Protein AF-A0A955EUP1-F1 (afdb_monomer)

Sequence (143 aa):
MFTQADLVAGVRAGEGAGKGPRLSVWRYDQDDFTSRESEQAIRIYMARKPDCDGALQFWLAALRSEDWSPSGAEAGTCAPMSRSEFATLIRSHAEQLKRPVPSEILDPSRFVAGMAMYTDWDEIGLVADLGDSWLAYFWETTA

Radius of gyration: 14.44 Å; Cα contacts (8 Å, |Δi|>4): 254; chains: 1; bounding box: 36×25×40 Å

Foldseek 3Di:
DDALVVQLVCLVVVQLPPPAFDKDKDKDQCVQFQDNQFQKIKIKIKGFVVRDPDQSSRQVNVCVVVVHDSVLSSQFHFAWDDLVRLLVVQCVRQVRGPDGDPVLSNPSVQFDTKTWGDDDPFKTWIWTGRPRMIMIMIMGGPD

Nearest PDB structures (foldseek):
  8gnn-assembly1_B  TM=3.226E-01  e=6.434E-02  Homo sapiens
  6j8y-assembly1_B  TM=3.085E-01  e=1.509E-01  Homo sapiens
  8gjf-assembly1_B  TM=2.428E-01  e=1.087E-01  Aspergillus fumigatus
  6qh1-assembly1_B  TM=3.453E-01  e=8.308E-01  Schizosaccharomyces pombe
  8fs8-assembly1_G  TM=2.328E-01  e=1.949E+00  Saccharomyces cerevisiae

Solvent-accessible surface area (backbone atoms only — not comparable to full-atom values): 7947 Å² total; per-residue (Å²): 134,67,48,47,68,52,48,43,49,35,59,75,72,44,56,50,75,62,94,55,57,72,69,49,79,49,78,38,51,36,86,41,33,70,51,76,81,52,48,33,36,40,40,38,38,34,32,50,42,94,57,38,99,39,65,58,48,48,50,44,38,52,42,54,74,66,73,54,57,71,78,64,60,58,68,35,65,45,40,82,36,54,69,67,57,54,54,49,55,53,45,70,66,46,69,47,36,72,61,76,73,64,65,82,78,71,42,71,88,37,56,72,47,35,29,36,32,40,81,56,97,46,39,33,33,34,43,35,35,41,76,65,30,39,38,38,44,36,40,38,42,78,110

Structure (mmCIF, N/CA/C/O backbone):
data_AF-A0A955EUP1-F1
#
_entry.id   AF-A0A955EUP1-F1
#
loop_
_atom_site.group_PDB
_atom_site.id
_atom_site.type_symbol
_atom_site.label_atom_id
_atom_site.label_alt_id
_atom_site.label_comp_id
_atom_site.label_asym_id
_atom_site.label_entity_id
_atom_site.label_seq_id
_atom_site.pdbx_PDB_ins_code
_atom_site.Cartn_x
_atom_site.Cartn_y
_atom_site.Cartn_z
_atom_site.occupancy
_atom_site.B_iso_or_equiv
_atom_site.auth_seq_id
_atom_site.auth_comp_id
_atom_site.auth_asym_id
_atom_site.auth_atom_id
_atom_site.pdbx_PDB_model_num
ATOM 1 N N . MET A 1 1 ? -8.716 6.460 7.264 1.00 93.12 1 MET A N 1
ATOM 2 C CA . MET A 1 1 ? -7.252 6.311 7.410 1.00 93.12 1 MET A CA 1
ATOM 3 C C . MET A 1 1 ? -6.871 6.558 8.858 1.00 93.12 1 MET A C 1
ATOM 5 O O . MET A 1 1 ? -7.717 7.039 9.603 1.00 93.12 1 MET A O 1
ATOM 9 N N . PHE A 1 2 ? -5.658 6.176 9.246 1.00 93.38 2 PHE A N 1
ATOM 10 C CA . PHE A 1 2 ? -5.117 6.321 10.599 1.00 93.38 2 PHE A CA 1
ATOM 11 C C . PHE A 1 2 ? -3.937 7.301 10.591 1.00 93.38 2 PHE A C 1
ATOM 13 O O . PHE A 1 2 ? -3.443 7.660 9.525 1.00 93.38 2 PHE A O 1
ATOM 20 N N . THR A 1 3 ? -3.517 7.764 11.762 1.00 92.88 3 THR A N 1
ATOM 21 C CA . THR A 1 3 ? -2.377 8.671 11.942 1.00 92.88 3 THR A CA 1
ATOM 22 C C . THR A 1 3 ? -1.127 7.917 12.393 1.00 92.88 3 THR A C 1
ATOM 24 O O . THR A 1 3 ? -1.204 6.772 12.838 1.00 92.88 3 THR A O 1
ATOM 27 N N . GLN A 1 4 ? 0.033 8.579 12.367 1.00 91.12 4 GLN A N 1
ATOM 28 C CA . GLN A 1 4 ? 1.262 8.013 12.936 1.00 91.12 4 GLN A CA 1
ATOM 29 C C . GLN A 1 4 ? 1.116 7.697 14.434 1.00 91.12 4 GLN A C 1
ATOM 31 O O . GLN A 1 4 ? 1.640 6.693 14.908 1.00 91.12 4 GLN A O 1
ATOM 36 N N . ALA A 1 5 ? 0.367 8.513 15.183 1.00 91.12 5 ALA A N 1
ATOM 37 C CA . ALA A 1 5 ? 0.104 8.248 16.595 1.00 91.12 5 ALA A CA 1
ATOM 38 C C . ALA A 1 5 ? -0.716 6.962 16.786 1.00 91.12 5 ALA A C 1
ATOM 40 O O . ALA A 1 5 ? -0.383 6.158 17.656 1.00 91.12 5 ALA A O 1
ATOM 41 N N . ASP A 1 6 ? -1.731 6.743 15.943 1.00 92.56 6 ASP A N 1
ATOM 42 C CA . ASP A 1 6 ? -2.524 5.508 15.950 1.00 92.56 6 ASP A CA 1
AT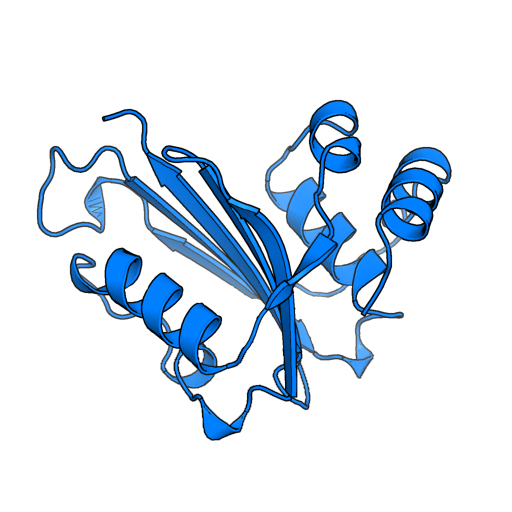OM 43 C C . ASP A 1 6 ? -1.652 4.296 15.598 1.00 92.56 6 ASP A C 1
ATOM 45 O O . ASP A 1 6 ? -1.748 3.263 16.252 1.00 92.56 6 ASP A O 1
ATOM 49 N N . LEU A 1 7 ? -0.756 4.434 14.612 1.00 90.56 7 LEU A N 1
ATOM 50 C CA . LEU A 1 7 ? 0.189 3.385 14.224 1.00 90.56 7 LEU A CA 1
ATOM 51 C C . LEU A 1 7 ? 1.094 2.976 15.389 1.00 90.56 7 LEU A C 1
ATOM 53 O O . LEU A 1 7 ? 1.154 1.800 15.740 1.00 90.56 7 LEU A O 1
ATOM 57 N N . VAL A 1 8 ? 1.758 3.947 16.018 1.00 89.06 8 VAL A N 1
ATOM 58 C CA . VAL A 1 8 ? 2.644 3.708 17.167 1.00 89.06 8 VAL A CA 1
ATOM 59 C C . VAL A 1 8 ? 1.869 3.087 18.332 1.00 89.06 8 VAL A C 1
ATOM 61 O O . VAL A 1 8 ? 2.344 2.144 18.967 1.00 89.06 8 VAL A O 1
ATOM 64 N N . ALA A 1 9 ? 0.657 3.575 18.609 1.00 90.19 9 ALA A N 1
ATOM 65 C CA . ALA A 1 9 ? -0.196 3.009 19.647 1.00 90.19 9 ALA A CA 1
ATOM 66 C C . ALA A 1 9 ? -0.594 1.556 19.335 1.00 90.19 9 ALA A C 1
ATOM 68 O O . ALA A 1 9 ? -0.457 0.695 20.204 1.00 90.19 9 ALA A O 1
ATOM 69 N N . GLY A 1 10 ? -1.018 1.269 18.101 1.00 89.06 10 GLY A N 1
ATOM 70 C CA . GLY A 1 10 ? -1.424 -0.064 17.655 1.00 89.06 10 GLY A CA 1
ATOM 71 C C . GLY A 1 10 ? -0.281 -1.076 17.711 1.00 89.06 10 GLY A C 1
ATOM 72 O O . GLY A 1 10 ? -0.453 -2.171 18.250 1.00 89.06 10 GLY A O 1
ATOM 73 N N . VAL A 1 11 ? 0.919 -0.694 17.256 1.00 86.12 11 VAL A N 1
ATOM 74 C CA . VAL A 1 11 ? 2.130 -1.529 17.361 1.00 86.12 11 VAL A CA 1
ATOM 75 C C . VAL A 1 11 ? 2.419 -1.885 18.823 1.00 86.12 11 VAL A C 1
ATOM 77 O O . VAL A 1 11 ? 2.593 -3.060 19.148 1.00 86.12 11 VAL A O 1
ATOM 80 N N . ARG A 1 12 ? 2.403 -0.897 19.728 1.00 86.06 12 ARG A N 1
ATOM 81 C CA . ARG A 1 12 ? 2.684 -1.098 21.164 1.00 86.06 12 ARG A CA 1
ATOM 82 C C . ARG A 1 12 ? 1.618 -1.905 21.888 1.00 86.06 12 ARG A C 1
ATOM 84 O O . ARG A 1 12 ? 1.943 -2.688 22.777 1.00 86.06 12 ARG A O 1
ATOM 91 N N . ALA A 1 13 ? 0.357 -1.722 21.514 1.00 85.44 13 ALA A N 1
ATOM 92 C CA . ALA A 1 13 ? -0.760 -2.498 22.038 1.00 85.44 13 ALA A CA 1
ATOM 93 C C . ALA A 1 13 ? -0.774 -3.943 21.507 1.00 85.44 13 ALA A C 1
ATOM 95 O O . ALA A 1 13 ? -1.537 -4.774 21.998 1.00 85.44 13 ALA A O 1
ATOM 96 N N . GLY A 1 14 ? 0.061 -4.257 20.510 1.00 7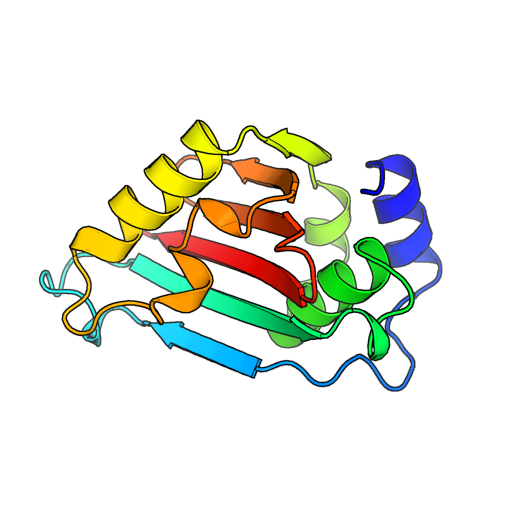7.88 14 GLY A N 1
ATOM 97 C CA . GLY A 1 14 ? 0.059 -5.551 19.845 1.00 77.88 14 GLY A CA 1
ATOM 98 C C . GLY A 1 14 ? -1.169 -5.759 18.957 1.00 77.88 14 GLY A C 1
ATOM 99 O O . GLY A 1 14 ? -1.535 -6.910 18.702 1.00 77.88 14 GLY A O 1
ATOM 100 N N . GLU A 1 15 ? -1.802 -4.688 18.464 1.00 72.06 15 GLU A N 1
ATOM 101 C CA . GLU A 1 15 ? -2.919 -4.782 17.521 1.00 72.06 15 GLU A CA 1
ATOM 102 C C . GLU A 1 15 ? -2.538 -5.641 16.309 1.00 72.06 15 GLU A C 1
ATOM 104 O O . GLU A 1 15 ? -1.431 -5.563 15.771 1.00 72.06 15 GLU A O 1
ATOM 109 N N . GLY A 1 16 ? -3.447 -6.537 15.922 1.00 60.50 16 GLY A N 1
ATOM 110 C CA . GLY A 1 16 ? -3.177 -7.575 14.924 1.00 60.50 16 GLY A CA 1
ATOM 111 C C . GLY A 1 16 ? -2.601 -8.884 15.485 1.00 60.50 16 GLY A C 1
ATOM 112 O O . GLY A 1 16 ? -2.311 -9.783 14.705 1.00 60.50 16 GLY A O 1
ATOM 113 N N . ALA A 1 17 ? -2.455 -9.039 16.811 1.00 59.91 17 ALA A N 1
ATOM 114 C CA . ALA A 1 17 ? -2.086 -10.316 17.452 1.00 59.91 17 ALA A CA 1
ATOM 115 C C . ALA A 1 17 ? -3.251 -11.322 17.571 1.00 59.91 17 ALA A C 1
ATOM 117 O O . ALA A 1 17 ? -3.052 -12.460 17.996 1.00 59.91 17 ALA A O 1
ATOM 118 N N . GLY A 1 18 ? -4.468 -10.906 17.209 1.00 64.19 18 GLY A N 1
ATOM 119 C CA . GLY A 1 18 ? -5.630 -11.784 17.079 1.00 64.19 18 GLY A CA 1
ATOM 120 C C . GLY A 1 18 ? -5.663 -12.531 15.742 1.00 64.19 18 GLY A C 1
ATOM 121 O O . GLY A 1 18 ? -4.718 -12.504 14.957 1.00 64.19 18 GLY A O 1
ATOM 122 N N . LYS A 1 19 ? -6.791 -13.187 15.451 1.00 66.31 19 LYS A N 1
ATOM 123 C CA . LYS A 1 19 ? -7.052 -13.783 14.135 1.00 66.31 19 LYS A CA 1
ATOM 124 C C . LYS A 1 19 ? -7.210 -12.650 13.111 1.00 66.31 19 LYS A C 1
ATOM 126 O O . LYS A 1 19 ? -8.291 -12.086 13.002 1.00 66.31 19 LYS A O 1
ATOM 131 N N . GLY A 1 20 ? -6.116 -12.283 12.441 1.00 71.56 20 GLY A N 1
ATOM 132 C CA . GLY A 1 20 ? -6.083 -11.200 11.457 1.00 71.56 20 GLY A CA 1
ATOM 133 C C . GLY A 1 20 ? -7.002 -11.439 10.249 1.00 71.56 20 GLY A C 1
ATOM 134 O O . GLY A 1 20 ? -7.504 -12.557 10.064 1.00 71.56 20 GLY A O 1
ATOM 135 N N . PRO A 1 21 ? -7.225 -10.402 9.421 1.00 86.25 21 PRO A N 1
ATOM 136 C CA . PRO A 1 21 ? -8.040 -10.517 8.218 1.00 86.25 21 PRO A CA 1
ATOM 137 C C . PRO A 1 21 ? -7.489 -11.582 7.269 1.00 86.25 21 PRO A C 1
ATOM 139 O O . PRO A 1 21 ? -6.291 -11.872 7.241 1.00 86.25 21 PRO A O 1
ATOM 142 N N . ARG A 1 22 ? -8.365 -12.162 6.445 1.00 89.75 22 ARG A N 1
ATOM 143 C CA . ARG A 1 22 ? -7.928 -13.052 5.364 1.00 89.75 22 ARG A CA 1
ATOM 144 C C . ARG A 1 22 ? -7.289 -12.218 4.258 1.00 89.75 22 ARG A C 1
ATOM 146 O O . ARG A 1 22 ? -7.990 -11.511 3.538 1.00 89.75 22 ARG A O 1
ATOM 153 N N . LEU A 1 23 ? -5.971 -12.332 4.123 1.00 92.50 23 LE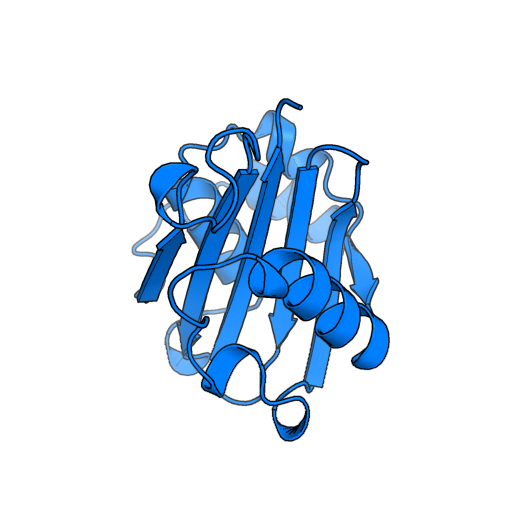U A N 1
ATOM 154 C CA . LEU A 1 23 ? -5.203 -11.622 3.107 1.00 92.50 23 LEU A CA 1
ATOM 155 C C . LEU A 1 23 ? -5.126 -12.439 1.812 1.00 92.50 23 LEU A C 1
ATOM 157 O O . LEU A 1 23 ? -4.772 -13.617 1.827 1.00 92.50 23 LEU A O 1
ATOM 161 N N . SER A 1 24 ? -5.425 -11.796 0.687 1.00 93.94 24 SER A N 1
ATOM 162 C CA . SER A 1 24 ? -4.958 -12.236 -0.630 1.00 93.94 24 SER A CA 1
ATOM 163 C C . SER A 1 24 ? -3.582 -11.632 -0.873 1.00 93.94 24 SER A C 1
ATOM 165 O O . SER A 1 24 ? -3.391 -10.447 -0.600 1.00 93.94 24 SER A O 1
ATOM 167 N N . VAL A 1 25 ? -2.638 -12.444 -1.350 1.00 94.06 25 VAL A N 1
ATOM 168 C CA . VAL A 1 25 ? -1.224 -12.064 -1.448 1.00 94.06 25 VAL A CA 1
ATOM 169 C C . VAL A 1 25 ? -0.714 -12.301 -2.863 1.00 94.06 25 VAL A C 1
ATOM 171 O O . VAL A 1 25 ? -0.885 -13.393 -3.408 1.00 94.06 25 VAL A O 1
ATOM 174 N N . TRP A 1 26 ? -0.046 -11.298 -3.427 1.00 95.06 26 TRP A N 1
ATOM 175 C CA . TRP A 1 26 ? 0.738 -11.409 -4.656 1.00 95.06 26 TRP A CA 1
ATOM 176 C C . TRP A 1 26 ? 2.182 -11.039 -4.360 1.00 95.06 26 TRP A C 1
ATOM 178 O O . TRP A 1 26 ? 2.438 -10.026 -3.712 1.00 95.06 26 TRP A O 1
ATOM 188 N N . ARG A 1 27 ? 3.110 -11.865 -4.839 1.00 95.19 27 ARG A N 1
ATOM 189 C CA . ARG A 1 27 ? 4.551 -11.664 -4.695 1.00 95.19 27 ARG A CA 1
ATOM 190 C C . ARG A 1 27 ? 5.186 -11.731 -6.072 1.00 95.19 27 ARG A C 1
ATOM 192 O O . ARG A 1 27 ? 4.853 -12.630 -6.845 1.00 95.19 27 ARG A O 1
ATOM 199 N N . TYR A 1 28 ? 6.042 -10.761 -6.347 1.00 94.12 28 TYR A N 1
ATOM 200 C CA . TYR A 1 28 ? 6.876 -10.697 -7.532 1.00 94.12 28 TYR A CA 1
ATOM 201 C C . TYR A 1 28 ? 8.303 -10.514 -7.047 1.00 94.12 28 TYR A C 1
ATOM 203 O O . TYR A 1 28 ? 8.619 -9.481 -6.456 1.00 94.12 28 TYR A O 1
ATOM 211 N N . ASP A 1 29 ? 9.130 -11.520 -7.278 1.00 92.81 29 ASP A N 1
ATOM 212 C CA . ASP A 1 29 ? 10.546 -11.470 -6.924 1.00 92.81 29 ASP A CA 1
ATOM 213 C C . ASP A 1 29 ? 11.363 -11.075 -8.166 1.00 92.81 29 ASP A C 1
ATOM 215 O O . ASP A 1 29 ? 10.812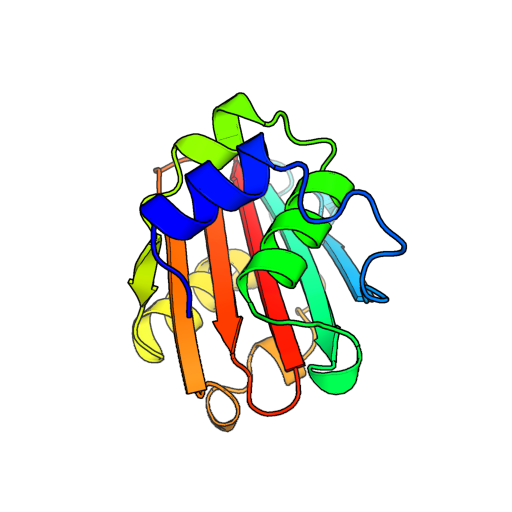 -10.935 -9.259 1.00 92.81 29 ASP A O 1
ATOM 219 N N . GLN A 1 30 ? 12.683 -10.935 -8.038 1.00 91.25 30 GLN A N 1
ATOM 220 C CA . GLN A 1 30 ? 13.588 -10.543 -9.134 1.00 91.25 30 GLN A CA 1
ATOM 221 C C . GLN A 1 30 ? 13.342 -11.297 -10.462 1.00 91.25 30 GLN A C 1
ATOM 223 O O . GLN A 1 30 ? 13.392 -10.724 -11.551 1.00 91.25 30 GLN A O 1
ATOM 228 N N . ASP A 1 31 ? 13.005 -12.589 -10.391 1.00 92.19 31 ASP A N 1
ATOM 229 C CA . ASP A 1 31 ? 12.774 -13.432 -11.565 1.00 92.19 31 ASP A CA 1
ATOM 230 C C . ASP A 1 31 ? 11.450 -13.131 -12.278 1.00 92.19 31 ASP A C 1
ATOM 232 O O . ASP A 1 31 ? 11.261 -13.546 -13.427 1.00 92.19 31 ASP A O 1
ATOM 236 N N . ASP A 1 32 ? 10.546 -12.379 -11.658 1.00 94.31 32 ASP A N 1
ATOM 237 C CA . ASP A 1 32 ? 9.306 -11.910 -12.265 1.00 94.31 32 ASP A CA 1
ATOM 238 C C . ASP A 1 32 ? 9.489 -10.610 -13.058 1.00 94.31 32 ASP A C 1
ATOM 240 O O . ASP A 1 32 ? 8.596 -10.251 -13.827 1.00 94.31 32 ASP A O 1
ATOM 244 N N . PHE A 1 33 ? 10.646 -9.948 -12.970 1.00 93.62 33 PHE A N 1
ATOM 245 C CA . PHE A 1 33 ? 10.957 -8.747 -13.745 1.00 93.62 33 PHE A CA 1
ATOM 246 C C . PHE A 1 33 ? 11.603 -9.081 -15.094 1.00 93.62 33 PHE A C 1
ATOM 248 O O . PHE A 1 33 ? 12.257 -10.109 -15.293 1.00 93.62 33 PHE A O 1
ATOM 255 N N . THR A 1 34 ? 11.373 -8.211 -16.072 1.00 91.31 34 THR A N 1
ATOM 256 C CA . THR A 1 34 ? 11.913 -8.295 -17.437 1.00 91.31 34 THR A CA 1
ATOM 257 C C . THR A 1 34 ? 13.431 -8.140 -17.466 1.00 91.31 34 THR A C 1
ATOM 259 O O . THR A 1 34 ? 14.085 -8.850 -18.231 1.00 91.31 34 THR A O 1
ATOM 262 N N . SER A 1 35 ? 13.990 -7.292 -16.598 1.00 85.75 35 SER A N 1
ATOM 263 C CA . SER A 1 35 ? 15.423 -7.259 -16.301 1.00 85.75 35 SER A CA 1
ATOM 264 C C . SER A 1 35 ? 15.736 -8.193 -15.134 1.00 85.75 35 SER A C 1
ATOM 266 O O . SER A 1 35 ? 15.131 -8.070 -14.075 1.00 85.75 35 SER A O 1
ATOM 268 N N . ARG A 1 36 ? 16.696 -9.111 -15.313 1.00 68.88 36 ARG A N 1
ATOM 269 C CA . ARG A 1 36 ? 17.169 -10.001 -14.232 1.00 68.88 36 ARG A CA 1
ATOM 270 C C . ARG A 1 36 ? 18.065 -9.297 -13.213 1.00 68.88 36 ARG A C 1
ATOM 272 O O . ARG A 1 36 ? 18.297 -9.847 -12.149 1.00 68.88 36 ARG A O 1
ATOM 279 N N . GLU A 1 37 ? 18.566 -8.117 -13.555 1.00 72.19 37 GLU A N 1
ATOM 280 C CA . GLU A 1 37 ? 19.428 -7.299 -12.695 1.00 72.19 37 GLU A CA 1
ATOM 281 C C 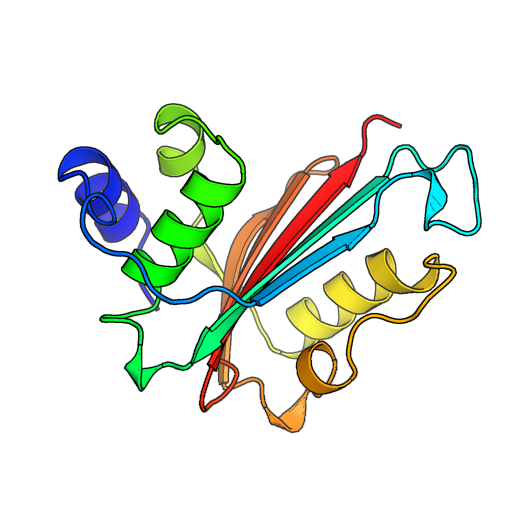. GLU A 1 37 ? 18.613 -6.267 -11.904 1.00 72.19 37 GLU A C 1
ATOM 283 O O . GLU A 1 37 ? 19.184 -5.340 -11.350 1.00 72.19 37 GLU A O 1
ATOM 288 N N . SER A 1 38 ? 17.276 -6.359 -11.901 1.00 74.88 38 SER A N 1
ATOM 289 C CA . SER A 1 38 ? 16.446 -5.319 -11.291 1.00 74.88 38 SER A CA 1
ATOM 290 C C . SER A 1 38 ? 16.612 -5.229 -9.777 1.00 74.88 38 SER A C 1
ATOM 292 O O . SER A 1 38 ? 16.308 -4.175 -9.241 1.00 74.88 38 SER A O 1
ATOM 294 N N . GLU A 1 39 ? 17.016 -6.319 -9.110 1.00 87.94 39 GLU A N 1
ATOM 295 C CA . GLU A 1 39 ? 17.047 -6.476 -7.642 1.00 87.94 39 GLU A CA 1
ATOM 296 C C . GLU A 1 39 ? 15.743 -6.053 -6.932 1.00 87.94 39 GLU A C 1
ATOM 298 O O . GLU A 1 39 ? 15.700 -5.907 -5.714 1.00 87.94 39 GLU A O 1
ATOM 303 N N . GLN A 1 40 ? 14.661 -5.890 -7.700 1.00 91.75 40 GLN A N 1
ATOM 304 C CA . GLN A 1 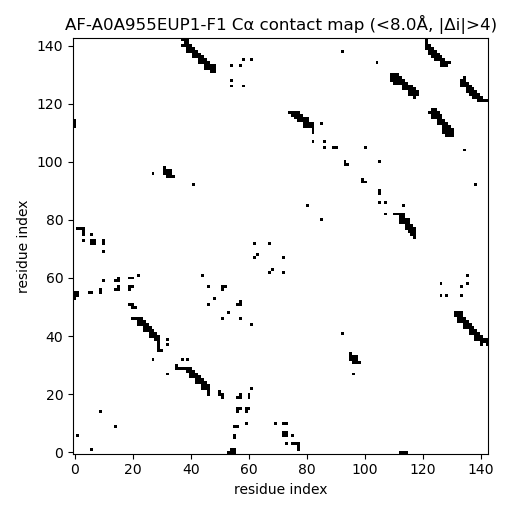40 ? 13.377 -5.393 -7.237 1.00 91.75 40 GLN A CA 1
ATOM 305 C C . GLN A 1 40 ? 12.508 -6.535 -6.716 1.00 91.75 40 GLN A C 1
ATOM 307 O O . GLN A 1 40 ? 12.494 -7.637 -7.277 1.00 91.75 40 GLN A O 1
ATOM 312 N N . ALA A 1 41 ? 11.692 -6.227 -5.714 1.00 93.38 41 ALA A N 1
ATOM 313 C CA . ALA A 1 41 ? 10.584 -7.064 -5.285 1.00 93.38 41 ALA A CA 1
ATOM 314 C C . ALA A 1 41 ? 9.312 -6.229 -5.100 1.00 93.38 41 ALA A C 1
ATOM 316 O O . ALA A 1 41 ? 9.354 -5.079 -4.667 1.00 93.38 41 ALA A O 1
ATOM 317 N N . ILE A 1 42 ? 8.159 -6.815 -5.437 1.00 94.12 42 ILE A N 1
ATOM 318 C CA . ILE A 1 42 ? 6.834 -6.239 -5.175 1.00 94.12 42 ILE A CA 1
ATOM 319 C C . ILE A 1 42 ? 6.013 -7.229 -4.366 1.00 94.12 42 ILE A C 1
ATOM 321 O O . ILE A 1 42 ? 5.875 -8.398 -4.739 1.00 94.12 42 ILE A O 1
ATOM 325 N N . ARG A 1 43 ? 5.372 -6.743 -3.304 1.00 94.81 43 ARG A N 1
ATOM 326 C CA . ARG A 1 43 ? 4.423 -7.525 -2.512 1.00 94.81 43 ARG A CA 1
ATOM 327 C C . ARG A 1 43 ? 3.136 -6.745 -2.330 1.00 94.81 43 ARG A C 1
ATOM 329 O O . ARG A 1 43 ? 3.136 -5.568 -1.982 1.00 94.81 43 ARG A O 1
ATOM 336 N N . ILE A 1 44 ? 2.018 -7.402 -2.614 1.00 95.19 44 ILE A N 1
ATOM 337 C CA . ILE A 1 44 ? 0.694 -6.786 -2.588 1.00 95.19 44 ILE A CA 1
ATOM 338 C C . ILE A 1 44 ? -0.216 -7.625 -1.713 1.00 95.19 44 ILE A C 1
ATOM 340 O O . ILE A 1 44 ? -0.369 -8.828 -1.929 1.00 95.19 44 ILE A O 1
ATOM 344 N N . TYR A 1 45 ? -0.854 -6.960 -0.763 1.00 95.00 45 TYR A N 1
ATOM 345 C CA . TYR A 1 45 ? -1.814 -7.529 0.161 1.00 95.00 45 TYR A CA 1
ATOM 346 C C . TYR A 1 45 ? -3.169 -6.893 -0.062 1.00 95.00 45 TYR A C 1
ATOM 348 O O . TYR A 1 45 ? -3.276 -5.678 -0.220 1.00 95.00 45 TYR A O 1
ATOM 356 N N . MET A 1 46 ? -4.217 -7.704 -0.031 1.00 95.31 46 MET A N 1
ATOM 357 C CA . MET A 1 46 ? -5.583 -7.215 -0.140 1.00 95.31 46 MET A CA 1
ATOM 358 C C . MET A 1 46 ? -6.497 -7.942 0.835 1.00 95.31 46 MET A C 1
ATOM 360 O O . MET A 1 46 ? -6.385 -9.154 1.018 1.00 95.31 46 MET A O 1
ATOM 364 N N . ALA A 1 47 ? -7.423 -7.205 1.436 1.00 95.06 47 ALA A N 1
ATOM 365 C CA . ALA A 1 47 ? -8.461 -7.758 2.296 1.00 95.06 47 ALA A CA 1
ATOM 366 C C . ALA A 1 47 ? -9.781 -7.043 2.045 1.00 95.06 47 ALA A C 1
ATOM 368 O O . ALA A 1 47 ? -9.801 -5.843 1.772 1.00 95.06 47 ALA A O 1
ATOM 369 N N . ARG A 1 48 ? -10.898 -7.756 2.178 1.00 93.94 48 ARG A N 1
ATOM 370 C CA . ARG A 1 48 ? -12.211 -7.111 2.124 1.00 93.94 48 ARG A CA 1
ATOM 371 C C . ARG A 1 48 ? -12.425 -6.311 3.400 1.00 93.94 48 ARG A C 1
ATOM 373 O O . ARG A 1 48 ? -12.104 -6.785 4.486 1.00 93.94 48 ARG A O 1
ATOM 380 N N . LYS A 1 49 ? -13.029 -5.129 3.294 1.00 93.00 49 LYS A N 1
ATOM 381 C CA . LYS A 1 49 ? -13.305 -4.287 4.466 1.00 93.00 49 LYS A CA 1
ATOM 382 C C . LYS A 1 49 ? -14.126 -4.975 5.560 1.00 93.00 49 LYS A C 1
ATOM 384 O O . LYS A 1 49 ? -13.776 -4.768 6.710 1.00 93.00 49 LYS A O 1
ATOM 389 N N . PRO A 1 50 ? -15.156 -5.796 5.268 1.00 93.12 50 PRO A N 1
ATOM 390 C CA . PRO A 1 50 ? -15.903 -6.499 6.314 1.00 93.12 50 PRO A CA 1
ATOM 391 C C . PRO A 1 50 ? -15.071 -7.494 7.132 1.00 93.12 50 PRO A C 1
ATOM 393 O O . PRO A 1 50 ? -15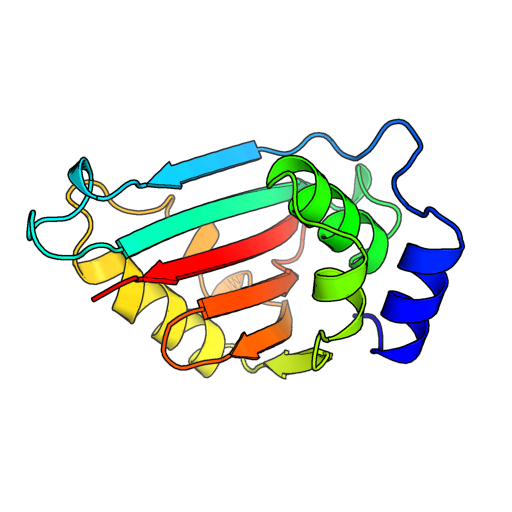.502 -7.884 8.211 1.00 93.12 50 PRO A O 1
ATOM 396 N N . ASP A 1 51 ? -13.905 -7.905 6.624 1.00 90.19 51 ASP A N 1
ATOM 397 C CA . ASP A 1 51 ? -12.987 -8.803 7.326 1.00 90.19 51 ASP A CA 1
ATOM 398 C C . ASP A 1 51 ? -11.965 -8.035 8.188 1.00 90.19 51 ASP A C 1
ATOM 400 O O . ASP A 1 51 ? -11.155 -8.668 8.866 1.00 90.19 51 ASP A O 1
ATOM 404 N N . CYS A 1 52 ? -11.989 -6.694 8.160 1.00 87.81 52 CYS A N 1
ATOM 405 C CA . CYS A 1 52 ? -11.056 -5.816 8.862 1.00 87.81 52 CYS A CA 1
ATOM 406 C C . CYS A 1 52 ? -11.798 -4.795 9.740 1.00 87.81 52 CYS A C 1
ATOM 408 O O . CYS A 1 52 ? -12.696 -4.095 9.278 1.00 87.81 52 CYS A O 1
ATOM 410 N N . ASP A 1 53 ? -11.317 -4.579 10.959 1.00 87.94 53 ASP A N 1
ATOM 411 C CA . ASP A 1 53 ? -11.808 -3.535 11.871 1.00 87.94 53 ASP A CA 1
ATOM 412 C C . ASP A 1 53 ? -11.375 -2.120 11.436 1.00 87.94 53 ASP A C 1
ATOM 414 O O . ASP A 1 53 ? -11.887 -1.112 11.921 1.00 87.94 53 ASP A O 1
ATOM 418 N N . GLY A 1 54 ? -10.439 -2.023 10.487 1.00 91.31 54 GLY A N 1
ATOM 419 C CA . GLY A 1 54 ? -10.033 -0.765 9.875 1.00 91.31 54 GLY A CA 1
ATOM 420 C C . GLY A 1 54 ? -8.707 -0.851 9.125 1.00 91.31 54 GLY A C 1
ATOM 421 O O . GLY A 1 54 ? -8.051 -1.892 9.082 1.00 91.31 54 GLY A O 1
ATOM 422 N N . ALA A 1 55 ? -8.300 0.283 8.551 1.00 93.12 55 ALA A N 1
ATOM 423 C CA . ALA A 1 55 ? -7.053 0.401 7.795 1.00 93.12 55 ALA A CA 1
ATOM 424 C C . ALA A 1 55 ? -5.804 0.104 8.646 1.00 93.12 55 ALA A C 1
ATOM 426 O O . ALA A 1 55 ? -4.860 -0.483 8.131 1.00 93.12 55 ALA A O 1
ATOM 427 N N . LEU A 1 56 ? -5.804 0.472 9.936 1.00 92.56 56 LEU A N 1
ATOM 428 C CA . LEU A 1 56 ? -4.670 0.230 10.836 1.00 92.56 56 LEU A CA 1
ATOM 429 C C . LEU A 1 56 ? -4.463 -1.265 11.085 1.00 92.56 56 LEU A C 1
ATOM 431 O O . LEU A 1 56 ? -3.374 -1.782 10.860 1.00 92.56 56 LEU A O 1
ATOM 435 N N . GLN A 1 57 ? -5.523 -1.976 11.478 1.00 91.00 57 GLN A N 1
ATOM 436 C CA . GLN A 1 57 ? -5.461 -3.423 11.683 1.00 91.00 57 GLN A CA 1
ATOM 437 C C . GLN A 1 57 ? -5.027 -4.146 10.403 1.00 91.00 57 GLN A C 1
ATOM 439 O O . GLN A 1 57 ? -4.194 -5.047 10.459 1.00 91.00 57 GLN A O 1
ATOM 444 N N . PHE A 1 58 ? -5.569 -3.740 9.252 1.00 93.44 58 PHE A N 1
ATOM 445 C CA . PHE A 1 58 ? -5.169 -4.291 7.963 1.00 93.44 58 PHE A CA 1
ATOM 446 C C . PHE A 1 58 ? -3.678 -4.061 7.676 1.00 93.44 58 PHE A C 1
ATOM 448 O O . PHE A 1 58 ? -2.972 -5.006 7.331 1.00 93.44 58 PHE A O 1
ATOM 455 N N . TRP A 1 59 ? -3.190 -2.833 7.863 1.00 92.75 59 TRP A N 1
ATOM 456 C CA . TRP A 1 59 ? -1.783 -2.492 7.667 1.00 92.75 59 TRP A CA 1
ATOM 457 C C . TRP A 1 59 ? -0.862 -3.317 8.575 1.00 92.75 59 TRP A C 1
ATOM 459 O O . TRP A 1 59 ? 0.082 -3.940 8.096 1.00 92.75 59 TRP A O 1
ATOM 469 N N . LEU A 1 60 ? -1.180 -3.409 9.870 1.00 90.00 60 LEU A N 1
ATOM 470 C CA . LEU A 1 60 ? -0.420 -4.216 10.829 1.00 90.00 60 LEU A CA 1
ATOM 471 C C . LEU A 1 60 ? -0.454 -5.713 10.488 1.00 90.00 60 LEU A C 1
ATOM 473 O O . LEU A 1 60 ? 0.533 -6.413 10.708 1.00 90.00 60 LEU A O 1
ATOM 477 N N . ALA A 1 61 ? -1.564 -6.216 9.941 1.00 90.62 61 ALA A N 1
ATOM 478 C CA . ALA A 1 61 ? -1.652 -7.592 9.465 1.00 90.62 61 ALA A CA 1
ATOM 479 C C . ALA A 1 61 ? -0.742 -7.839 8.249 1.00 90.62 61 ALA A C 1
ATOM 481 O O . ALA A 1 61 ? -0.067 -8.865 8.210 1.00 90.62 61 ALA A O 1
ATOM 482 N N . ALA A 1 62 ? -0.682 -6.895 7.303 1.00 91.31 62 ALA A N 1
ATOM 483 C CA . ALA A 1 62 ? 0.209 -6.972 6.146 1.00 91.31 62 ALA A CA 1
ATOM 484 C C . ALA A 1 62 ? 1.694 -6.916 6.555 1.00 91.31 62 ALA A C 1
ATOM 486 O O . ALA A 1 62 ? 2.482 -7.750 6.114 1.00 91.31 62 ALA A O 1
ATOM 487 N N . LEU A 1 63 ? 2.065 -6.017 7.476 1.00 88.19 63 LEU A N 1
ATOM 488 C CA . LEU A 1 63 ? 3.428 -5.943 8.024 1.00 88.19 63 LEU A CA 1
ATOM 489 C C . LEU A 1 63 ? 3.870 -7.255 8.685 1.00 88.19 63 LEU A C 1
ATOM 491 O O . LEU A 1 63 ? 5.001 -7.700 8.513 1.00 88.19 63 LEU A O 1
ATOM 495 N N . ARG A 1 64 ? 2.973 -7.913 9.425 1.00 84.62 64 ARG A N 1
ATOM 496 C CA . ARG A 1 64 ? 3.280 -9.200 10.067 1.00 84.62 64 ARG A CA 1
ATOM 497 C C . ARG A 1 64 ? 3.480 -10.328 9.059 1.00 84.62 64 ARG A C 1
ATOM 499 O O . ARG A 1 64 ? 4.263 -11.226 9.333 1.00 84.62 64 ARG A O 1
ATOM 506 N N . SER A 1 65 ? 2.788 -10.310 7.917 1.00 85.25 65 SER A N 1
ATOM 507 C CA . SER A 1 65 ? 3.005 -11.315 6.863 1.00 85.25 65 SER A CA 1
ATOM 508 C C . SER A 1 65 ? 4.308 -11.134 6.080 1.00 85.25 65 SER A C 1
ATOM 510 O O . SER A 1 65 ? 4.707 -12.057 5.370 1.00 85.25 65 SER A O 1
ATOM 512 N N . GLU A 1 66 ? 4.958 -9.978 6.229 1.00 78.06 66 GLU A N 1
ATOM 513 C CA . GLU A 1 66 ? 6.312 -9.689 5.739 1.00 78.06 66 GLU A CA 1
ATOM 514 C C . GLU A 1 66 ? 7.408 -10.089 6.744 1.00 78.06 66 GLU A C 1
ATOM 516 O O . GLU A 1 66 ? 8.579 -9.828 6.499 1.00 78.06 66 GLU A O 1
ATOM 521 N N . ASP A 1 67 ? 7.053 -10.680 7.894 1.00 72.19 67 ASP A N 1
ATOM 522 C CA . ASP A 1 67 ? 7.975 -10.898 9.021 1.00 72.19 67 ASP A CA 1
ATOM 523 C C . ASP A 1 67 ? 8.684 -9.600 9.485 1.00 72.19 67 ASP A C 1
ATOM 525 O O . ASP A 1 67 ? 9.764 -9.626 10.083 1.00 72.19 67 ASP A O 1
ATOM 529 N N . TRP A 1 68 ? 8.065 -8.435 9.251 1.00 68.94 68 TRP A N 1
ATOM 530 C CA . TRP A 1 68 ? 8.669 -7.140 9.559 1.00 68.94 68 TRP A CA 1
ATOM 531 C C . TRP A 1 68 ? 8.673 -6.858 11.072 1.00 68.94 68 TRP A C 1
ATOM 533 O O . TRP A 1 68 ? 7.696 -7.083 11.792 1.00 68.94 68 TRP A O 1
ATOM 543 N N . SER A 1 69 ? 9.797 -6.334 11.572 1.00 61.91 69 SER A N 1
ATOM 544 C CA . SER A 1 69 ? 9.966 -5.931 12.969 1.00 61.91 69 SER A CA 1
ATOM 545 C C . SER A 1 69 ? 9.099 -4.718 13.383 1.00 61.91 69 SER A C 1
ATOM 547 O O . SER A 1 69 ? 8.983 -3.742 12.634 1.00 61.91 69 SER A O 1
ATOM 549 N N . PRO A 1 70 ? 8.574 -4.699 14.626 1.00 57.00 70 PRO A N 1
ATOM 550 C CA . PRO A 1 70 ? 7.829 -3.565 15.190 1.00 57.00 70 PRO A CA 1
ATOM 551 C C . PRO A 1 70 ? 8.574 -2.221 15.171 1.00 57.00 70 PRO A C 1
ATOM 553 O O . PRO A 1 70 ? 7.945 -1.174 15.058 1.00 57.00 70 PRO A O 1
ATOM 556 N N . SER A 1 71 ? 9.908 -2.232 15.265 1.00 60.72 71 SER A N 1
ATOM 557 C CA . SER A 1 71 ? 10.732 -1.016 15.232 1.00 60.72 71 SER A CA 1
ATOM 558 C C . SER A 1 71 ? 10.716 -0.315 13.872 1.00 60.72 71 SER A C 1
ATOM 560 O O . SER A 1 71 ? 10.781 0.909 13.832 1.00 60.72 71 SER A O 1
ATOM 562 N N . GLY A 1 72 ? 10.588 -1.065 12.770 1.00 63.22 72 GLY A N 1
ATOM 563 C CA . GLY A 1 72 ? 10.390 -0.482 11.438 1.00 63.22 72 GLY A CA 1
ATOM 564 C C . GLY A 1 72 ? 8.982 0.095 11.277 1.00 63.22 72 GLY A C 1
ATOM 565 O O . GLY A 1 72 ? 8.811 1.187 10.738 1.00 63.22 72 GLY A O 1
ATOM 566 N N . ALA A 1 73 ? 7.979 -0.579 11.852 1.00 66.44 73 ALA A N 1
ATOM 567 C CA . ALA A 1 73 ? 6.576 -0.165 11.803 1.00 66.44 73 ALA A CA 1
ATOM 568 C C . ALA A 1 73 ? 6.323 1.230 12.417 1.00 66.44 73 ALA A C 1
ATOM 570 O O . ALA A 1 73 ? 5.513 1.991 11.897 1.00 66.44 73 ALA A O 1
ATOM 571 N N . GLU A 1 74 ? 7.026 1.606 13.494 1.00 72.38 74 GLU A N 1
ATOM 572 C CA . GLU A 1 74 ? 6.859 2.924 14.138 1.00 72.38 74 GLU A CA 1
ATOM 573 C C . GLU A 1 74 ? 7.394 4.102 13.291 1.00 72.38 74 GLU A C 1
ATOM 575 O O . GLU A 1 74 ? 6.989 5.247 13.509 1.00 72.38 74 GLU A O 1
ATOM 580 N N . ALA A 1 75 ? 8.257 3.847 12.299 1.00 71.50 75 ALA A N 1
ATOM 581 C CA . ALA A 1 75 ? 8.841 4.883 11.441 1.00 71.50 75 ALA A CA 1
ATOM 582 C C . ALA A 1 75 ? 7.903 5.368 10.313 1.00 71.50 75 ALA A C 1
ATOM 584 O O . ALA A 1 75 ? 8.282 6.241 9.532 1.00 71.50 75 ALA A O 1
ATOM 585 N N . GLY A 1 76 ? 6.686 4.817 10.211 1.00 78.19 76 GLY A N 1
ATOM 586 C CA . GLY A 1 76 ? 5.746 5.140 9.139 1.00 78.19 76 GLY A CA 1
ATOM 587 C C . GLY A 1 76 ? 5.326 6.613 9.134 1.00 78.19 76 GLY A C 1
ATOM 588 O O . GLY A 1 76 ? 4.781 7.123 10.112 1.00 78.19 76 GLY A O 1
ATOM 589 N N . THR A 1 77 ? 5.521 7.284 8.003 1.00 85.00 77 THR A N 1
ATOM 590 C CA . THR A 1 77 ? 5.206 8.708 7.788 1.00 85.00 77 THR A CA 1
ATOM 591 C C . THR A 1 77 ? 3.707 9.012 7.815 1.00 85.00 77 THR A C 1
ATOM 593 O O . THR A 1 77 ? 3.312 10.110 8.204 1.00 85.00 77 THR A O 1
ATOM 596 N N . CYS A 1 78 ? 2.862 8.045 7.436 1.00 91.38 78 CYS A N 1
ATOM 597 C CA . CYS A 1 78 ? 1.404 8.188 7.361 1.00 91.38 78 CYS A CA 1
ATOM 598 C C . CYS A 1 78 ? 0.957 9.409 6.531 1.00 91.38 78 CYS A C 1
ATOM 600 O O . CYS A 1 78 ? -0.019 10.087 6.868 1.00 91.38 78 CYS A O 1
ATOM 602 N N . ALA A 1 79 ? 1.684 9.722 5.456 1.00 92.62 79 ALA A N 1
ATOM 603 C CA . ALA A 1 79 ? 1.407 10.884 4.623 1.00 92.62 79 ALA A CA 1
ATOM 604 C C . ALA A 1 79 ? 0.226 10.600 3.674 1.00 92.62 79 ALA A C 1
ATOM 606 O O . ALA A 1 79 ? 0.234 9.575 2.988 1.00 92.62 79 ALA A O 1
ATOM 607 N N . PRO A 1 80 ? -0.796 11.472 3.589 1.00 94.69 80 PRO A N 1
ATOM 608 C CA . PRO A 1 80 ? -1.885 11.301 2.632 1.00 94.69 80 PRO A CA 1
ATOM 609 C C . PRO A 1 80 ? -1.363 11.208 1.198 1.00 94.69 80 PRO A C 1
ATOM 611 O O . PRO A 1 80 ? -0.493 11.976 0.801 1.00 94.69 80 PRO A O 1
ATOM 614 N N . MET A 1 81 ? -1.939 10.300 0.417 1.00 93.69 81 MET A N 1
ATOM 615 C CA . MET A 1 81 ? -1.579 10.078 -0.980 1.00 93.69 81 MET A CA 1
ATOM 616 C C . MET A 1 81 ? -2.805 10.282 -1.869 1.00 93.69 81 MET A C 1
ATOM 618 O O . MET A 1 81 ? -3.899 9.783 -1.584 1.00 93.69 81 MET A O 1
ATOM 622 N N . SER A 1 82 ? -2.628 11.012 -2.964 1.00 94.06 82 SER A N 1
ATOM 623 C CA . SER A 1 82 ? -3.650 11.202 -3.988 1.00 94.06 82 SER A CA 1
ATOM 624 C C . SER A 1 82 ? -3.785 9.975 -4.892 1.00 94.06 82 SER A C 1
ATOM 626 O O . SER A 1 82 ? -2.884 9.146 -5.028 1.00 94.06 82 SER A O 1
ATOM 628 N N . ARG A 1 83 ? -4.916 9.896 -5.599 1.00 93.19 83 ARG A N 1
ATOM 629 C CA . ARG A 1 83 ? -5.164 8.847 -6.597 1.00 93.19 83 ARG A CA 1
ATOM 630 C C . ARG A 1 83 ? -4.095 8.815 -7.692 1.00 93.19 83 ARG A C 1
ATOM 632 O O . ARG A 1 83 ? -3.697 7.738 -8.127 1.00 93.19 83 ARG A O 1
ATOM 639 N N . SER A 1 84 ? -3.672 9.985 -8.174 1.00 91.75 84 SER A N 1
ATOM 640 C CA . SER A 1 84 ? -2.676 10.098 -9.244 1.00 91.75 84 SER A CA 1
ATOM 641 C C . SER A 1 84 ? -1.297 9.636 -8.795 1.00 91.75 84 SER A C 1
ATOM 643 O O . SER A 1 84 ? -0.628 8.950 -9.564 1.00 91.75 84 SER A O 1
ATOM 645 N N . GLU A 1 85 ? -0.891 9.963 -7.566 1.00 92.19 85 GLU A N 1
ATOM 646 C CA . GLU A 1 85 ? 0.384 9.508 -6.996 1.00 92.19 85 GLU A CA 1
ATOM 647 C C . GLU A 1 85 ? 0.385 7.987 -6.850 1.00 92.19 85 GLU A C 1
ATOM 649 O O . GLU A 1 85 ? 1.268 7.328 -7.391 1.00 92.19 85 GLU A O 1
ATOM 654 N N . PHE A 1 86 ? -0.667 7.425 -6.244 1.00 92.12 86 PHE A N 1
ATOM 655 C CA . PHE A 1 86 ? -0.839 5.979 -6.097 1.00 92.12 86 PHE A CA 1
ATOM 656 C C . PHE A 1 86 ? -0.761 5.246 -7.443 1.00 92.12 86 PHE A C 1
ATOM 658 O O . PHE A 1 86 ? 0.006 4.298 -7.609 1.00 92.12 86 PHE A O 1
ATOM 665 N N . ALA A 1 87 ? -1.532 5.705 -8.433 1.00 90.25 87 ALA A N 1
ATOM 666 C CA . ALA A 1 87 ? -1.578 5.067 -9.744 1.00 90.25 87 ALA A CA 1
ATOM 667 C C . ALA A 1 87 ? -0.250 5.184 -10.503 1.00 90.25 87 ALA A C 1
ATOM 669 O O . ALA A 1 87 ? 0.133 4.242 -11.193 1.00 90.25 87 ALA A O 1
ATOM 670 N N . THR A 1 88 ? 0.438 6.323 -10.395 1.00 90.00 88 THR A N 1
ATOM 671 C CA . THR A 1 88 ? 1.740 6.534 -11.044 1.00 90.00 88 THR A CA 1
ATOM 672 C C . THR A 1 88 ? 2.788 5.608 -10.443 1.00 90.00 88 THR A C 1
ATOM 674 O O . THR A 1 88 ? 3.468 4.912 -11.189 1.00 90.00 88 THR A O 1
ATOM 677 N N . LEU A 1 89 ? 2.844 5.536 -9.113 1.00 90.19 89 LEU A N 1
ATOM 678 C CA . LEU A 1 89 ? 3.824 4.751 -8.370 1.00 90.19 89 LEU A CA 1
ATOM 679 C C . LEU A 1 89 ? 3.661 3.247 -8.614 1.00 90.19 89 LEU A C 1
ATOM 681 O O . LEU A 1 89 ? 4.627 2.554 -8.918 1.00 90.19 89 LEU A O 1
ATOM 685 N N . ILE A 1 90 ? 2.437 2.713 -8.542 1.00 90.75 90 ILE A N 1
ATOM 686 C CA . ILE A 1 90 ? 2.238 1.283 -8.823 1.00 90.75 90 ILE A CA 1
ATOM 687 C C . ILE A 1 90 ? 2.577 0.970 -10.283 1.00 90.75 90 ILE A C 1
ATOM 689 O O . ILE A 1 90 ? 3.187 -0.059 -10.559 1.00 90.75 90 ILE A O 1
ATOM 693 N N . ARG A 1 91 ? 2.218 1.847 -11.232 1.00 90.38 91 ARG A N 1
ATOM 694 C CA . ARG A 1 91 ? 2.540 1.628 -12.649 1.00 90.38 91 ARG A CA 1
ATOM 695 C C . ARG A 1 91 ? 4.042 1.646 -12.910 1.00 90.38 91 ARG A C 1
ATOM 697 O O . ARG A 1 91 ? 4.492 0.764 -13.628 1.00 90.38 91 ARG A O 1
ATOM 704 N N . SER A 1 92 ? 4.794 2.586 -12.334 1.00 90.12 92 SER A N 1
ATOM 705 C CA . SER A 1 92 ? 6.244 2.683 -12.556 1.00 90.12 92 SER A CA 1
ATOM 706 C C . SER A 1 92 ? 6.990 1.440 -12.085 1.00 90.12 92 SER A C 1
ATOM 708 O O . SER A 1 92 ? 7.921 1.003 -12.745 1.00 90.12 92 SER A O 1
ATOM 710 N N . HIS A 1 93 ? 6.565 0.823 -10.983 1.00 90.31 93 HIS A N 1
ATOM 711 C CA . HIS A 1 93 ? 7.188 -0.414 -10.508 1.00 90.31 93 HIS A CA 1
ATOM 712 C C . HIS A 1 93 ? 6.678 -1.651 -11.260 1.00 90.31 93 HIS A C 1
ATOM 714 O O . HIS A 1 93 ? 7.435 -2.574 -11.554 1.00 90.31 93 HIS A O 1
ATOM 720 N N . ALA A 1 94 ? 5.386 -1.682 -11.599 1.00 90.88 94 ALA A N 1
ATOM 721 C CA . ALA A 1 94 ? 4.773 -2.832 -12.255 1.00 90.88 94 ALA A CA 1
ATOM 722 C C . ALA A 1 94 ? 5.070 -2.921 -13.763 1.00 90.88 94 ALA A C 1
ATOM 724 O O . ALA A 1 94 ? 4.875 -3.988 -14.343 1.00 90.88 94 ALA A O 1
ATOM 725 N N . GLU A 1 95 ? 5.521 -1.842 -14.418 1.00 90.44 95 GLU A N 1
ATOM 726 C CA . GLU A 1 95 ? 5.756 -1.818 -15.873 1.00 90.44 95 GLU A CA 1
ATOM 727 C C . GLU A 1 95 ? 6.799 -2.844 -16.332 1.00 90.44 95 GLU A C 1
ATOM 729 O O . GLU A 1 95 ? 6.732 -3.342 -17.455 1.00 90.44 95 GLU A O 1
ATOM 734 N N . GLN A 1 96 ? 7.744 -3.179 -15.451 1.00 89.56 96 GLN A N 1
ATOM 735 C CA . GLN A 1 96 ? 8.829 -4.108 -15.739 1.00 89.56 96 GLN A CA 1
ATOM 736 C C . GLN A 1 96 ? 8.470 -5.563 -15.428 1.00 89.56 96 GLN A C 1
ATOM 738 O O . GLN A 1 96 ? 9.290 -6.444 -15.690 1.00 89.56 96 GLN A O 1
ATOM 743 N N . LEU A 1 97 ? 7.281 -5.852 -14.895 1.00 93.50 97 LEU A N 1
ATOM 744 C CA . LEU A 1 97 ? 6.873 -7.217 -14.579 1.00 93.50 97 LEU A CA 1
ATOM 745 C C . LEU A 1 97 ? 6.561 -8.022 -15.848 1.00 93.50 97 LEU A C 1
ATOM 747 O O . LEU A 1 97 ? 5.841 -7.583 -16.742 1.00 93.50 97 LEU A O 1
ATOM 751 N N . LYS A 1 98 ? 7.031 -9.272 -15.893 1.00 94.31 98 LYS A N 1
ATOM 752 C CA . LYS A 1 98 ? 6.699 -10.258 -16.939 1.00 94.31 98 LYS A CA 1
ATOM 753 C C . LYS A 1 98 ? 5.217 -10.620 -16.946 1.00 94.31 98 LYS A C 1
ATOM 755 O O . LYS A 1 98 ? 4.680 -11.027 -17.975 1.00 94.31 98 LYS A O 1
ATOM 760 N N . ARG A 1 99 ? 4.570 -10.533 -15.782 1.00 91.94 99 ARG A N 1
ATOM 761 C CA . ARG A 1 99 ? 3.140 -10.782 -15.590 1.00 91.94 99 ARG A CA 1
ATOM 762 C C . ARG A 1 99 ? 2.517 -9.545 -14.952 1.00 91.94 99 ARG A C 1
ATOM 764 O O . ARG A 1 99 ? 3.062 -9.058 -13.967 1.00 91.94 99 ARG A O 1
ATOM 771 N N . PRO A 1 100 ? 1.393 -9.041 -15.480 1.00 90.12 100 PRO A N 1
ATOM 772 C CA . PRO A 1 100 ? 0.781 -7.842 -14.934 1.00 90.12 100 PRO A CA 1
ATOM 773 C C . PRO A 1 100 ? 0.250 -8.101 -13.524 1.00 90.12 100 PRO A C 1
ATOM 775 O O . PRO A 1 100 ? -0.245 -9.192 -13.225 1.00 90.12 100 PRO A O 1
ATOM 778 N N . VAL A 1 101 ? 0.273 -7.062 -12.688 1.00 90.06 101 VAL A N 1
ATOM 779 C CA . VAL A 1 101 ? -0.497 -7.064 -11.441 1.00 90.06 101 VAL A CA 1
ATOM 780 C C . VAL A 1 101 ? -1.998 -7.211 -11.745 1.00 90.06 101 VAL A C 1
ATOM 782 O O . VAL A 1 101 ? -2.457 -6.753 -12.799 1.00 90.06 101 VAL A O 1
ATOM 785 N N . PRO A 1 102 ? -2.787 -7.837 -10.852 1.00 88.69 102 PRO A N 1
ATOM 786 C CA . PRO A 1 102 ? -4.233 -7.936 -11.020 1.00 88.69 102 PRO A CA 1
ATOM 787 C C . PRO A 1 102 ? -4.877 -6.589 -11.362 1.00 88.69 102 PRO A C 1
ATOM 789 O O . PRO A 1 102 ? -4.632 -5.582 -10.699 1.00 88.69 102 PRO A O 1
ATOM 792 N N . SER A 1 103 ? -5.742 -6.570 -12.377 1.00 85.88 103 SER A N 1
ATOM 793 C CA . SER A 1 103 ? -6.365 -5.335 -12.876 1.00 85.88 103 SER A CA 1
ATOM 794 C C . SER A 1 103 ? -7.170 -4.587 -11.811 1.00 85.88 103 SER A C 1
ATOM 796 O O . SER A 1 103 ? -7.287 -3.370 -11.875 1.00 85.88 103 SER A O 1
ATOM 798 N N . GLU A 1 104 ? -7.693 -5.306 -10.817 1.00 83.12 104 GLU A N 1
ATOM 799 C CA . GLU A 1 104 ? -8.436 -4.751 -9.681 1.00 83.12 104 GLU A CA 1
ATOM 800 C C . GLU A 1 104 ? -7.590 -3.809 -8.811 1.00 83.12 104 GLU A C 1
ATOM 802 O O . GLU A 1 104 ? -8.134 -2.881 -8.220 1.00 83.12 104 GLU A O 1
ATOM 807 N N . ILE A 1 105 ? -6.269 -4.019 -8.767 1.00 83.00 105 ILE A N 1
ATOM 808 C CA . ILE A 1 105 ? -5.308 -3.177 -8.036 1.00 83.00 105 ILE A CA 1
ATOM 809 C C . ILE A 1 105 ? -5.038 -1.875 -8.798 1.00 83.00 105 ILE A C 1
ATOM 811 O O . ILE A 1 105 ? -4.828 -0.823 -8.198 1.00 83.00 105 ILE A O 1
ATOM 815 N N . LEU A 1 106 ? -5.043 -1.947 -10.131 1.00 80.50 106 LEU A N 1
ATOM 816 C CA . LEU A 1 106 ? -4.727 -0.822 -11.009 1.00 80.50 106 LEU A CA 1
ATOM 817 C C . LEU A 1 106 ? -5.937 0.038 -11.368 1.00 80.50 106 LEU A C 1
ATOM 819 O O . LEU A 1 106 ? -5.747 1.070 -12.014 1.00 80.50 106 LEU A O 1
ATOM 823 N N . ASP A 1 107 ? -7.153 -0.377 -11.008 1.00 83.75 107 ASP A N 1
ATOM 824 C CA . ASP A 1 107 ? -8.381 0.334 -11.351 1.00 83.75 107 ASP A CA 1
ATOM 825 C C . ASP A 1 107 ? -8.503 1.639 -10.539 1.00 83.75 107 ASP A C 1
ATOM 827 O O . ASP A 1 107 ? -8.872 1.620 -9.359 1.00 83.75 107 ASP A O 1
ATOM 831 N N . PRO A 1 108 ? -8.251 2.810 -11.157 1.00 74.94 108 PRO A N 1
ATOM 832 C CA . PRO A 1 108 ? -8.260 4.077 -10.440 1.00 74.94 108 PRO A CA 1
ATOM 833 C C . PRO A 1 108 ? -9.674 4.494 -10.016 1.00 74.94 108 PRO A C 1
ATOM 835 O O . PRO A 1 108 ? -9.814 5.384 -9.178 1.00 74.94 108 PRO A O 1
ATOM 838 N N . SER A 1 109 ? -10.728 3.892 -10.585 1.00 85.25 109 SER A N 1
ATOM 839 C CA . SER A 1 109 ? -12.113 4.200 -10.217 1.00 85.25 109 SER A CA 1
ATOM 840 C C . SER A 1 109 ? -12.467 3.703 -8.815 1.00 85.25 109 SER A C 1
ATOM 842 O O . SER A 1 109 ? -13.329 4.291 -8.162 1.00 85.25 109 SER A O 1
ATOM 844 N N . ARG A 1 110 ? -11.753 2.681 -8.328 1.00 89.75 110 ARG A N 1
ATOM 845 C CA . ARG A 1 110 ? -11.940 2.097 -6.997 1.00 89.75 110 ARG A CA 1
ATOM 846 C C . ARG A 1 110 ? -11.264 2.892 -5.888 1.00 89.75 110 ARG A C 1
ATOM 848 O O . ARG A 1 110 ? -11.678 2.796 -4.741 1.00 89.75 110 ARG A O 1
ATOM 855 N N . PHE A 1 111 ? -10.258 3.703 -6.210 1.00 93.44 111 PHE A N 1
ATOM 856 C CA . PHE A 1 111 ? -9.498 4.450 -5.211 1.00 93.44 111 PHE A CA 1
ATOM 857 C C . PHE A 1 111 ? -10.366 5.490 -4.489 1.00 93.44 111 PHE A C 1
ATOM 859 O O . PHE A 1 111 ? -10.839 6.455 -5.102 1.00 93.44 111 PHE A O 1
ATOM 866 N N . VAL A 1 112 ? -10.502 5.332 -3.174 1.00 95.44 112 VAL A N 1
ATOM 867 C CA . VAL A 1 112 ? -11.189 6.268 -2.276 1.00 95.44 112 VAL A CA 1
ATOM 868 C C . VAL A 1 112 ? -10.183 7.169 -1.562 1.00 95.44 112 VAL A C 1
ATOM 870 O O . VAL A 1 112 ? -10.349 8.386 -1.553 1.00 95.44 112 VAL A O 1
ATOM 873 N N . ALA A 1 113 ? -9.132 6.586 -0.984 1.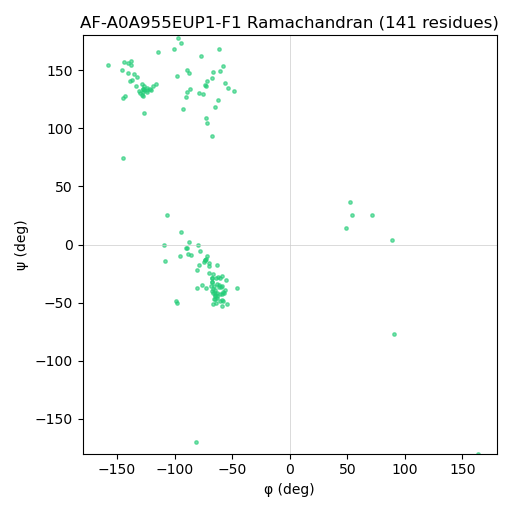00 95.56 113 ALA A N 1
ATOM 874 C CA . ALA A 1 113 ? -8.083 7.299 -0.261 1.00 95.56 113 ALA A CA 1
ATOM 875 C C . ALA A 1 113 ? -6.802 6.459 -0.210 1.00 95.56 113 ALA A C 1
ATOM 877 O O . ALA A 1 113 ? -6.865 5.234 -0.243 1.00 95.56 113 ALA A O 1
ATOM 878 N N . GLY A 1 114 ? -5.647 7.105 -0.072 1.00 94.75 114 GLY A N 1
ATOM 879 C CA . GLY A 1 114 ? -4.349 6.444 0.028 1.00 94.75 114 GLY A CA 1
ATOM 880 C C . GLY A 1 114 ? -3.481 7.101 1.085 1.00 94.75 114 GLY A C 1
ATOM 881 O O . GLY A 1 114 ? -3.700 8.256 1.458 1.00 94.75 114 GLY A O 1
ATOM 882 N N . MET A 1 115 ? -2.505 6.352 1.574 1.00 95.31 115 MET A N 1
ATOM 883 C CA . MET A 1 115 ? -1.529 6.823 2.537 1.00 95.31 115 MET A CA 1
ATOM 884 C C . MET A 1 115 ? -0.180 6.169 2.259 1.00 95.31 115 MET A C 1
ATOM 886 O O . MET A 1 115 ? -0.077 4.945 2.179 1.00 95.31 115 MET A O 1
ATOM 890 N N . ALA A 1 116 ? 0.842 7.001 2.102 1.00 92.62 116 ALA A N 1
ATOM 891 C CA . ALA A 1 116 ? 2.227 6.578 2.077 1.00 92.62 116 ALA A CA 1
ATOM 892 C C . ALA A 1 116 ? 2.670 6.257 3.508 1.00 92.62 116 ALA A C 1
ATOM 894 O O . ALA A 1 116 ? 2.457 7.046 4.431 1.00 92.62 116 ALA A O 1
ATOM 895 N N . MET A 1 117 ? 3.268 5.087 3.686 1.00 90.81 117 MET A N 1
ATOM 896 C CA . MET A 1 117 ? 3.830 4.646 4.958 1.00 90.81 117 MET A CA 1
ATOM 897 C C . MET A 1 117 ? 5.329 4.907 4.957 1.00 90.81 117 MET A C 1
ATOM 899 O O . MET A 1 117 ? 5.816 5.620 5.831 1.00 90.81 117 MET A O 1
ATOM 903 N N . TYR A 1 118 ? 6.020 4.469 3.909 1.00 84.19 118 TYR A N 1
ATOM 904 C CA . TYR A 1 118 ? 7.431 4.758 3.664 1.00 84.19 118 TYR A CA 1
ATOM 905 C C . TYR A 1 118 ? 7.610 5.086 2.191 1.00 84.19 118 TYR A C 1
ATOM 907 O O . TYR A 1 118 ? 6.954 4.483 1.341 1.00 84.19 118 TYR A O 1
ATOM 915 N N . THR A 1 119 ? 8.463 6.059 1.906 1.00 74.75 119 THR A N 1
ATOM 916 C CA . THR A 1 119 ? 8.859 6.432 0.547 1.00 74.75 119 THR A CA 1
ATOM 917 C C . THR A 1 119 ? 10.319 6.841 0.594 1.00 74.75 119 THR A C 1
ATOM 919 O O . THR A 1 119 ? 10.627 8.036 0.608 1.00 74.75 119 THR A O 1
ATOM 922 N N . ASP A 1 120 ? 11.194 5.854 0.719 1.00 81.62 120 ASP A N 1
ATOM 923 C CA . ASP A 1 120 ? 12.614 6.042 0.463 1.00 81.62 120 ASP A CA 1
ATOM 924 C C . ASP A 1 120 ? 12.937 5.641 -0.985 1.00 81.62 120 ASP A C 1
ATOM 926 O O . ASP A 1 120 ? 12.064 5.193 -1.736 1.00 81.62 120 ASP A O 1
ATOM 930 N N . TRP A 1 121 ? 14.171 5.887 -1.413 1.00 79.50 121 TRP A N 1
ATOM 931 C CA . TRP A 1 121 ? 14.613 5.597 -2.776 1.00 79.50 121 TRP A CA 1
ATOM 932 C C . TRP A 1 121 ? 14.673 4.088 -3.069 1.00 79.50 121 TRP A C 1
ATOM 934 O O . TRP A 1 121 ? 14.484 3.697 -4.221 1.00 79.50 121 TRP A O 1
ATOM 944 N N . ASP A 1 122 ? 14.907 3.268 -2.044 1.00 83.62 122 ASP A N 1
ATOM 945 C CA . ASP A 1 122 ? 15.060 1.813 -2.099 1.00 83.62 122 ASP A CA 1
ATOM 946 C C . ASP A 1 122 ? 13.875 1.040 -1.508 1.00 83.62 122 ASP A C 1
ATOM 948 O O . ASP A 1 122 ? 13.742 -0.154 -1.765 1.00 83.62 122 ASP A O 1
ATOM 952 N N . GLU A 1 123 ? 12.990 1.701 -0.759 1.00 87.88 123 GLU A N 1
ATOM 953 C CA . GLU A 1 123 ? 11.862 1.057 -0.089 1.00 87.88 123 GLU A CA 1
ATOM 954 C C . GLU A 1 123 ? 10.606 1.937 -0.085 1.00 87.88 123 GLU A C 1
ATOM 956 O O . GLU A 1 123 ? 10.591 3.087 0.366 1.00 87.88 123 GLU A O 1
ATOM 961 N N . ILE A 1 124 ? 9.495 1.365 -0.546 1.00 89.56 124 ILE A N 1
ATOM 962 C CA . ILE A 1 124 ? 8.184 2.003 -0.547 1.00 89.56 124 ILE A CA 1
ATOM 963 C C . ILE A 1 124 ? 7.155 1.079 0.092 1.00 89.56 124 ILE A C 1
ATOM 965 O O . ILE A 1 124 ? 6.949 -0.052 -0.340 1.00 89.56 124 ILE A O 1
ATOM 969 N N . GLY A 1 125 ? 6.413 1.615 1.058 1.00 92.31 125 GLY A N 1
ATOM 970 C CA . GLY A 1 125 ? 5.236 0.981 1.641 1.00 92.31 125 GLY A CA 1
ATOM 971 C C . GLY A 1 125 ? 4.047 1.930 1.596 1.00 92.31 125 GLY A C 1
ATOM 972 O O . GLY A 1 125 ? 4.165 3.099 1.967 1.00 92.31 125 GLY A O 1
ATOM 973 N N . LEU A 1 126 ? 2.882 1.451 1.171 1.00 93.56 126 LEU A N 1
ATOM 974 C CA . LEU A 1 126 ? 1.657 2.249 1.131 1.00 93.56 126 LEU A CA 1
ATOM 975 C C . LEU A 1 126 ? 0.419 1.424 1.480 1.00 93.56 126 LEU A C 1
ATOM 977 O O . LEU A 1 126 ? 0.395 0.204 1.316 1.00 93.56 126 LEU A O 1
ATOM 981 N N . VAL A 1 127 ? -0.632 2.113 1.922 1.00 95.12 127 VAL A N 1
ATOM 982 C CA . VAL A 1 127 ? -1.959 1.545 2.179 1.00 95.12 127 VAL A CA 1
ATOM 983 C C . VAL A 1 127 ? -3.033 2.363 1.467 1.00 95.12 127 VAL A C 1
ATOM 985 O O . VAL A 1 127 ? -2.998 3.593 1.459 1.00 95.12 127 VAL A O 1
ATOM 988 N N . ALA A 1 128 ? -4.007 1.691 0.861 1.00 96.19 128 ALA A N 1
ATOM 989 C CA . ALA A 1 128 ? -5.082 2.315 0.107 1.00 96.19 128 ALA A CA 1
ATOM 990 C C . ALA A 1 128 ? -6.452 1.712 0.424 1.00 96.19 128 ALA A C 1
ATOM 992 O O . ALA A 1 128 ? -6.612 0.520 0.688 1.00 96.19 128 ALA A O 1
ATOM 993 N N . ASP A 1 129 ? -7.449 2.584 0.367 1.00 96.06 129 ASP A N 1
ATOM 994 C CA . ASP A 1 129 ? -8.868 2.278 0.368 1.00 96.06 129 ASP A CA 1
ATOM 995 C C . ASP A 1 129 ? -9.348 2.157 -1.085 1.00 96.06 129 ASP A C 1
ATOM 997 O O . ASP A 1 129 ? -9.314 3.143 -1.829 1.00 96.06 129 ASP A O 1
ATOM 1001 N N . LEU A 1 130 ? -9.812 0.969 -1.476 1.00 94.69 130 LEU A N 1
ATOM 1002 C CA . LEU A 1 130 ? -10.348 0.681 -2.810 1.00 94.69 130 LEU A CA 1
ATOM 1003 C C . LEU A 1 130 ? -11.884 0.531 -2.820 1.00 94.69 130 LEU A C 1
ATOM 1005 O O . LEU A 1 130 ? -12.449 -0.166 -3.662 1.00 94.69 130 LEU A O 1
ATOM 1009 N N . GLY A 1 131 ? -12.582 1.145 -1.862 1.00 93.00 131 GLY A N 1
ATOM 1010 C CA . GLY A 1 131 ? -14.039 1.098 -1.755 1.00 93.00 131 GLY A CA 1
ATOM 1011 C C . GLY A 1 131 ? -14.521 -0.059 -0.888 1.00 93.00 131 GLY A C 1
ATOM 1012 O O . GLY A 1 131 ? -14.891 0.166 0.265 1.00 93.00 131 GLY A O 1
ATOM 1013 N N . ASP A 1 132 ? -14.516 -1.284 -1.417 1.00 93.81 132 ASP A N 1
ATOM 1014 C CA . ASP A 1 132 ? -14.944 -2.502 -0.704 1.00 93.81 132 ASP A CA 1
ATOM 1015 C C . ASP A 1 132 ? -13.785 -3.277 -0.052 1.00 93.81 132 ASP A C 1
ATOM 1017 O O . ASP A 1 132 ? -14.008 -4.186 0.755 1.00 93.81 132 ASP A O 1
ATOM 1021 N N . SER A 1 133 ? -12.552 -2.884 -0.369 1.00 95.31 133 SER A N 1
ATOM 1022 C CA . SER A 1 133 ? -11.331 -3.588 0.007 1.00 95.31 133 SER A CA 1
ATOM 1023 C C . SER A 1 133 ? -10.241 -2.619 0.459 1.00 95.31 133 SER A C 1
ATOM 1025 O O . SER A 1 133 ? -10.209 -1.451 0.066 1.00 95.31 133 SER A O 1
ATOM 1027 N N . TRP A 1 134 ? -9.342 -3.126 1.294 1.00 95.88 134 TRP A N 1
ATOM 1028 C CA . TRP A 1 134 ? -8.072 -2.500 1.630 1.00 95.88 134 TRP A CA 1
ATOM 1029 C C . TRP A 1 134 ? -6.960 -3.107 0.786 1.00 95.88 134 TRP A C 1
ATOM 1031 O O . TRP A 1 134 ? -6.979 -4.310 0.525 1.00 95.88 134 TRP A O 1
ATOM 1041 N N . LEU A 1 135 ? -5.982 -2.288 0.415 1.00 96.31 135 LEU A N 1
ATOM 1042 C CA . LEU A 1 135 ? -4.776 -2.708 -0.282 1.00 96.31 135 LEU A CA 1
ATOM 1043 C C . LEU A 1 135 ? -3.542 -2.196 0.455 1.00 96.31 135 LEU A C 1
ATOM 1045 O O . LEU A 1 135 ? -3.498 -1.029 0.826 1.00 96.31 135 LEU A O 1
ATOM 1049 N N . ALA A 1 136 ? -2.547 -3.052 0.654 1.00 94.88 136 ALA A N 1
ATOM 1050 C CA . ALA A 1 136 ? -1.206 -2.655 1.057 1.00 94.88 136 ALA A CA 1
ATOM 1051 C C . ALA A 1 136 ? -0.240 -3.087 -0.040 1.00 94.88 136 ALA A C 1
ATOM 1053 O O . ALA A 1 136 ? -0.367 -4.180 -0.594 1.00 94.88 136 ALA A O 1
ATOM 1054 N N . TYR A 1 137 ? 0.683 -2.204 -0.380 1.00 94.38 137 TYR A N 1
ATOM 1055 C CA . TYR A 1 137 ? 1.647 -2.411 -1.447 1.00 94.38 137 TYR A CA 1
ATOM 1056 C C . TYR A 1 137 ? 3.030 -2.080 -0.915 1.00 94.38 137 TYR A C 1
ATOM 1058 O O . TYR A 1 137 ? 3.225 -1.027 -0.306 1.00 94.38 137 TYR A O 1
ATOM 1066 N N . PHE A 1 138 ? 3.956 -2.989 -1.176 1.00 93.56 138 PHE A N 1
ATOM 1067 C CA . PHE A 1 138 ? 5.355 -2.892 -0.816 1.00 93.56 138 PHE A CA 1
ATOM 1068 C C . PHE A 1 138 ? 6.185 -3.054 -2.081 1.00 93.56 138 PHE A C 1
ATOM 1070 O O . PHE A 1 138 ? 5.914 -3.937 -2.901 1.00 93.56 138 PHE A O 1
ATOM 1077 N N . TRP A 1 139 ? 7.172 -2.188 -2.236 1.00 93.12 139 TRP A N 1
ATOM 1078 C CA . TRP A 1 139 ? 8.202 -2.286 -3.254 1.00 93.12 139 TRP A CA 1
ATOM 1079 C C . TRP A 1 139 ? 9.548 -2.037 -2.592 1.00 93.12 139 TRP A C 1
ATOM 1081 O O . TRP A 1 139 ? 9.662 -1.125 -1.779 1.00 93.12 139 TRP A O 1
ATOM 1091 N N . GLU A 1 140 ? 10.537 -2.843 -2.939 1.00 91.75 140 GLU A N 1
ATOM 1092 C CA . GLU A 1 140 ? 11.910 -2.695 -2.464 1.00 91.75 140 GLU A CA 1
ATOM 1093 C C . GLU A 1 140 ? 12.895 -2.997 -3.597 1.00 91.75 140 GLU A C 1
ATOM 1095 O O . GLU A 1 140 ? 12.554 -3.719 -4.541 1.00 91.75 140 GLU A O 1
ATOM 1100 N N . THR A 1 141 ? 14.107 -2.456 -3.501 1.00 89.00 141 THR A N 1
ATOM 1101 C CA . THR A 1 141 ? 15.238 -2.744 -4.392 1.00 89.00 141 THR A CA 1
ATOM 1102 C C . THR A 1 141 ? 16.554 -2.697 -3.619 1.00 89.00 141 THR A C 1
ATOM 1104 O O . THR A 1 141 ? 16.677 -1.938 -2.665 1.00 89.00 141 THR A O 1
ATOM 1107 N N . THR A 1 142 ? 17.555 -3.475 -4.038 1.00 83.19 142 THR A N 1
ATOM 1108 C CA . THR A 1 142 ? 18.932 -3.368 -3.507 1.00 83.19 142 THR A CA 1
ATOM 1109 C C . THR A 1 142 ? 19.948 -2.789 -4.499 1.00 83.19 142 THR A C 1
ATOM 1111 O O . THR A 1 142 ? 21.117 -2.637 -4.137 1.00 83.19 142 THR A O 1
ATOM 1114 N N . ALA A 1 143 ? 19.488 -2.455 -5.713 1.00 75.19 143 ALA A N 1
ATOM 1115 C CA . ALA A 1 143 ? 20.294 -1.922 -6.817 1.00 75.19 143 ALA A CA 1
ATOM 1116 C C . ALA A 1 143 ? 20.923 -0.543 -6.548 1.00 75.19 143 ALA A C 1
ATOM 1118 O O . ALA A 1 143 ? 20.321 0.257 -5.797 1.00 75.19 143 ALA A O 1
#

Secondary structure (DSSP, 8-state):
---HHHHHHHHHHTTT-SS----EEEEE-GGGBSSTT--EEEEEEEEEGGG-S-HHHHHHHHHHHTT--HHHHTT---EEE-HHHHHHHHHHHHTTBSSPPPHHHH-TTT--EEEEEEE-SSEEEEEEE-SSEEEEEEEEE--

pLDDT: mean 87.41, std 9.16, r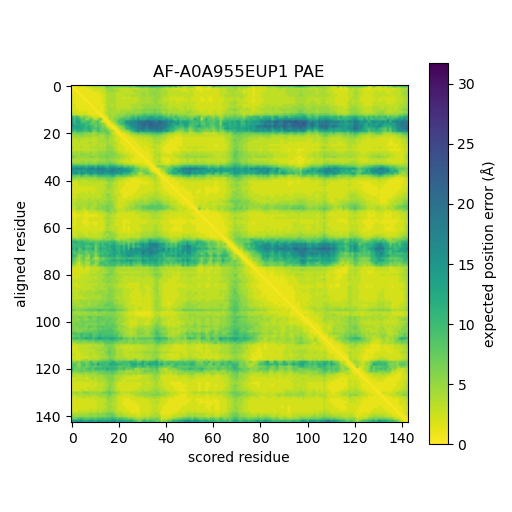ange [57.0, 96.31]

Mean predicted aligned error: 4.78 Å